Protein AF-A0A967L8C4-F1 (afdb_monomer)

Nearest PDB structures (foldseek):
  1rr7-assembly1_A  TM=6.410E-01  e=3.015E+00  Muvirus mu

Foldseek 3Di:
DPPDDPPAEPAADPDPVGGHQDPVNQQVVQLVVCVVVVHHSVCRTPVNCVVCVVVVVVVVD

Secondary structure (DSSP, 8-state):
-----TTS-SSB-SSTT-SB--HHHHHHHHHHHHHHTT--TTTS-HHHHHHHHHHHHHHT-

Sequence (61 aa):
KSELSDRDWLFPSRIRACPHLTTRQYQRLVKDWVALIGLDPTRYGSHSLRRTKATQIYKRT

Mean predicted aligned error: 5.43 Å

pLDDT: mean 90.04, std 7.56, range [48.41, 97.81]

Structure (mmCIF, N/CA/C/O backbone):
data_AF-A0A967L8C4-F1
#
_entry.id   AF-A0A967L8C4-F1
#
loop_
_atom_site.group_PDB
_atom_site.id
_atom_site.type_symbol
_atom_site.label_atom_id
_atom_site.label_alt_id
_atom_site.label_comp_id
_atom_site.label_asym_id
_atom_site.label_entity_id
_atom_site.label_seq_id
_atom_site.pdbx_PDB_ins_code
_atom_site.Cartn_x
_atom_site.Cartn_y
_atom_site.Cartn_z
_atom_site.occupancy
_atom_site.B_iso_or_equiv
_atom_site.auth_seq_id
_atom_site.auth_comp_id
_atom_site.auth_asym_id
_atom_site.auth_atom_id
_atom_site.pdbx_PDB_model_num
ATOM 1 N N . LYS A 1 1 ? 18.315 -15.663 3.476 1.00 48.41 1 LYS A N 1
ATOM 2 C CA . LYS A 1 1 ? 18.428 -14.185 3.557 1.00 48.41 1 LYS A CA 1
ATOM 3 C C . LYS A 1 1 ? 18.893 -13.738 2.179 1.00 48.41 1 LYS A C 1
ATOM 5 O O . LYS A 1 1 ? 19.871 -14.308 1.725 1.00 48.41 1 LYS A O 1
ATOM 10 N N . SER A 1 2 ? 18.172 -12.875 1.466 1.00 63.94 2 SER A N 1
ATOM 11 C CA . SER A 1 2 ? 18.672 -12.363 0.183 1.00 63.94 2 SER A CA 1
ATOM 12 C C . SER A 1 2 ? 19.848 -11.432 0.468 1.00 63.94 2 SER A C 1
ATOM 14 O O . SER A 1 2 ? 19.675 -10.453 1.195 1.00 63.94 2 SER A O 1
ATOM 16 N N . GLU A 1 3 ? 21.032 -11.765 -0.038 1.00 80.00 3 GLU A N 1
ATOM 17 C CA . GLU A 1 3 ? 22.196 -10.878 -0.034 1.00 80.00 3 GLU A CA 1
ATOM 18 C C . GLU A 1 3 ? 21.923 -9.744 -1.027 1.00 80.00 3 GLU A C 1
ATOM 20 O O . GLU A 1 3 ? 22.148 -9.881 -2.223 1.00 80.00 3 GLU A O 1
ATOM 25 N N . LEU A 1 4 ? 21.312 -8.666 -0.534 1.00 82.94 4 LEU A N 1
ATOM 26 C CA . LEU A 1 4 ? 21.113 -7.433 -1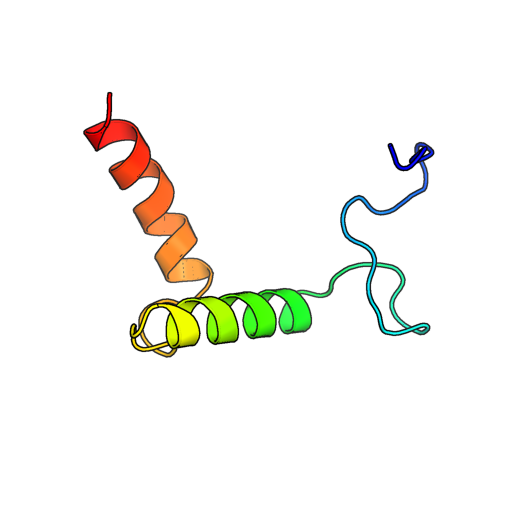.291 1.00 82.94 4 LEU A CA 1
ATOM 27 C C . LEU A 1 4 ? 22.424 -6.647 -1.251 1.00 82.94 4 LEU A C 1
ATOM 29 O O . LEU A 1 4 ? 22.912 -6.326 -0.167 1.00 82.94 4 LEU A O 1
ATOM 33 N N . SER A 1 5 ? 22.985 -6.351 -2.417 1.00 87.62 5 SER A N 1
ATOM 34 C CA . SER A 1 5 ? 24.078 -5.395 -2.566 1.00 87.62 5 SER A CA 1
ATOM 35 C C . SER A 1 5 ? 23.549 -3.959 -2.516 1.00 87.62 5 SER A C 1
ATOM 37 O O . SER A 1 5 ? 22.362 -3.715 -2.737 1.00 87.62 5 SER A O 1
ATOM 39 N N . ASP A 1 6 ? 24.430 -2.981 -2.297 1.00 85.19 6 ASP A N 1
ATOM 40 C CA . ASP A 1 6 ? 24.060 -1.554 -2.230 1.00 85.19 6 ASP A CA 1
ATOM 41 C C . ASP A 1 6 ? 23.365 -1.025 -3.496 1.00 85.19 6 ASP A C 1
ATOM 43 O O . ASP A 1 6 ? 22.720 0.024 -3.472 1.00 85.19 6 ASP A O 1
ATOM 47 N N . ARG A 1 7 ? 23.508 -1.729 -4.623 1.00 86.88 7 ARG A N 1
ATOM 48 C CA . ARG A 1 7 ? 22.912 -1.351 -5.911 1.00 86.88 7 ARG A CA 1
ATOM 49 C C . ARG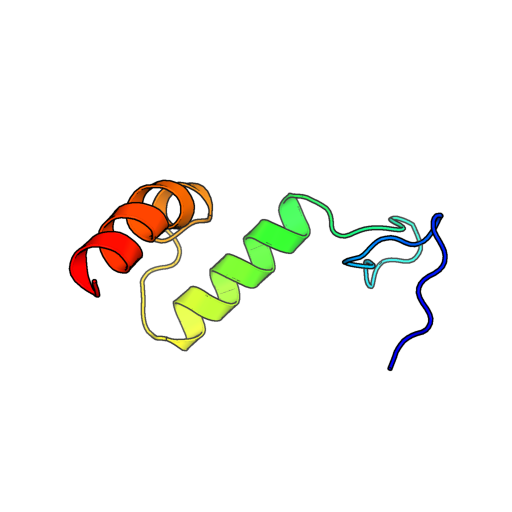 A 1 7 ? 21.565 -2.018 -6.167 1.00 86.88 7 ARG A C 1
ATOM 51 O O . ARG A 1 7 ? 20.918 -1.694 -7.164 1.00 86.88 7 ARG A O 1
ATOM 58 N N . ASP A 1 8 ? 21.143 -2.929 -5.296 1.00 89.50 8 ASP A N 1
ATOM 59 C CA . ASP A 1 8 ? 19.907 -3.669 -5.477 1.00 89.50 8 ASP A CA 1
ATOM 60 C C . ASP A 1 8 ? 18.697 -2.899 -4.956 1.00 89.50 8 ASP A C 1
ATOM 62 O O . ASP A 1 8 ? 18.713 -2.218 -3.929 1.00 89.50 8 ASP A O 1
ATOM 66 N N . TRP A 1 9 ? 17.586 -3.050 -5.666 1.00 90.25 9 TRP A N 1
ATOM 67 C CA . TRP A 1 9 ? 16.313 -2.511 -5.221 1.00 90.25 9 TRP A CA 1
ATOM 68 C C . TRP A 1 9 ? 15.741 -3.378 -4.104 1.00 90.25 9 TRP A C 1
ATOM 70 O O . TRP A 1 9 ? 15.516 -4.572 -4.292 1.00 90.25 9 TRP A O 1
ATOM 80 N N . LEU A 1 10 ? 15.393 -2.754 -2.975 1.00 91.00 10 LEU A N 1
ATOM 81 C CA . LEU A 1 10 ? 14.747 -3.438 -1.846 1.00 91.00 10 LEU A CA 1
ATOM 82 C C . LEU A 1 10 ? 13.447 -4.158 -2.253 1.00 91.00 10 LEU A C 1
ATOM 84 O O . LEU A 1 10 ? 13.105 -5.202 -1.703 1.00 91.00 10 LEU A O 1
ATOM 88 N N . PHE A 1 11 ? 12.732 -3.596 -3.233 1.00 91.88 11 PHE A N 1
ATOM 89 C CA . PHE A 1 11 ? 11.516 -4.167 -3.805 1.00 91.88 11 PHE A CA 1
ATOM 90 C C . PHE A 1 11 ? 11.678 -4.325 -5.323 1.00 91.88 11 PHE A C 1
ATOM 92 O O . PHE A 1 11 ? 11.379 -3.384 -6.073 1.00 91.88 11 PHE A O 1
ATOM 99 N N . PRO A 1 12 ? 12.150 -5.490 -5.796 1.00 91.31 12 PRO A N 1
ATOM 100 C CA . PRO A 1 12 ? 12.304 -5.739 -7.221 1.00 91.31 12 PRO A CA 1
ATOM 101 C C . PRO A 1 12 ? 10.940 -5.875 -7.903 1.00 91.31 12 PRO A C 1
ATOM 103 O O . PRO A 1 12 ? 9.952 -6.325 -7.314 1.00 91.31 12 PRO A O 1
ATOM 106 N N . SER A 1 13 ? 10.879 -5.496 -9.177 1.00 90.69 13 SER A N 1
ATOM 107 C CA . SER A 1 13 ? 9.704 -5.775 -10.003 1.00 90.69 13 SER A CA 1
ATOM 108 C C . SER A 1 13 ? 9.723 -7.203 -10.540 1.00 90.69 13 SER A C 1
ATOM 110 O O . SER A 1 13 ? 10.776 -7.803 -10.725 1.00 90.69 13 SER A O 1
ATOM 112 N N . ARG A 1 14 ? 8.550 -7.714 -10.927 1.00 85.88 14 ARG A N 1
ATOM 113 C CA . ARG A 1 14 ? 8.442 -8.935 -11.752 1.00 85.88 14 ARG A CA 1
ATOM 114 C C . ARG A 1 14 ? 8.589 -8.655 -13.253 1.00 85.88 14 ARG A C 1
ATOM 116 O O . ARG A 1 14 ? 8.733 -9.585 -14.040 1.00 85.88 14 ARG A O 1
ATOM 123 N N . ILE A 1 15 ? 8.493 -7.388 -13.661 1.00 88.62 15 ILE A N 1
ATOM 124 C CA . ILE A 1 15 ? 8.585 -6.973 -15.064 1.00 88.62 15 ILE A CA 1
ATOM 125 C C . ILE A 1 15 ? 10.053 -6.731 -15.392 1.00 88.62 15 ILE A C 1
ATOM 127 O O . ILE A 1 15 ? 10.650 -5.820 -14.838 1.00 88.62 15 ILE A O 1
ATOM 131 N N . ARG A 1 16 ? 10.623 -7.486 -16.338 1.00 83.81 16 ARG A N 1
ATOM 132 C CA . ARG A 1 16 ? 12.048 -7.364 -16.707 1.00 83.81 16 ARG A CA 1
ATOM 133 C C . ARG A 1 16 ? 12.451 -5.957 -17.170 1.00 83.81 16 ARG A C 1
ATOM 135 O O . ARG A 1 16 ? 13.573 -5.542 -16.929 1.00 83.81 16 ARG A O 1
ATOM 142 N N . ALA A 1 17 ? 11.530 -5.223 -17.798 1.00 87.69 17 ALA A N 1
ATOM 143 C CA . ALA A 1 17 ? 11.751 -3.849 -18.254 1.00 87.69 17 ALA A CA 1
ATOM 144 C C . ALA A 1 17 ? 11.734 -2.794 -17.126 1.00 87.69 17 ALA A C 1
ATOM 146 O O . ALA A 1 17 ? 12.102 -1.647 -17.361 1.00 87.69 17 ALA A O 1
ATOM 147 N N . CYS A 1 18 ? 11.296 -3.146 -15.913 1.00 88.44 18 CYS A N 1
ATOM 148 C CA . CYS A 1 18 ? 11.284 -2.245 -14.763 1.00 88.44 18 CYS A CA 1
ATOM 149 C C . CYS A 1 18 ? 12.070 -2.903 -13.625 1.00 88.44 18 CYS A C 1
ATOM 151 O O . CYS A 1 18 ? 11.569 -3.849 -13.038 1.00 88.44 18 CYS A O 1
ATOM 153 N N . PRO A 1 19 ? 13.271 -2.438 -13.261 1.00 89.31 19 PRO A N 1
ATOM 154 C CA . PRO A 1 19 ? 14.086 -3.137 -12.265 1.00 89.31 19 PRO A CA 1
ATOM 155 C C . PRO A 1 19 ? 13.501 -3.064 -10.840 1.00 89.31 19 PRO A C 1
ATOM 157 O O . PRO A 1 19 ? 13.761 -3.940 -10.018 1.00 89.31 19 PRO A O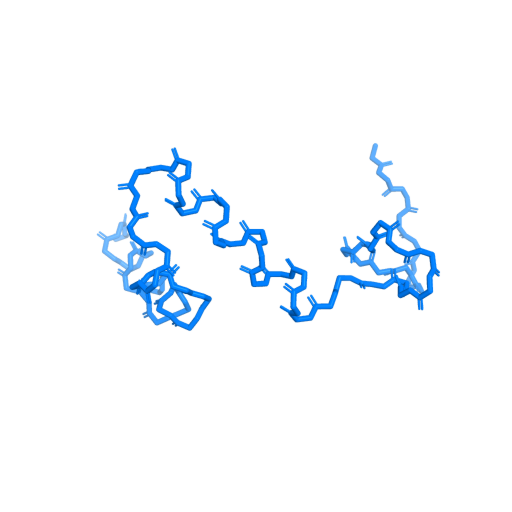 1
ATOM 160 N N . HIS A 1 20 ? 12.650 -2.075 -10.554 1.00 92.44 20 HIS A N 1
ATOM 161 C CA . HIS A 1 20 ? 12.035 -1.862 -9.244 1.00 92.44 20 HIS A CA 1
ATOM 162 C C . HIS A 1 20 ? 10.509 -1.797 -9.305 1.00 92.44 20 HIS A C 1
ATOM 164 O O . HIS A 1 20 ? 9.900 -1.577 -10.359 1.00 92.44 20 HIS A O 1
ATOM 170 N N . LEU A 1 21 ? 9.878 -1.955 -8.141 1.00 94.19 21 LEU A N 1
ATOM 171 C CA . LEU A 1 21 ? 8.446 -1.752 -7.982 1.00 94.19 21 LEU A CA 1
ATOM 172 C C . LEU A 1 21 ? 8.064 -0.329 -8.417 1.00 94.19 21 LEU A C 1
ATOM 174 O O . LEU A 1 21 ? 8.553 0.667 -7.884 1.00 94.19 21 LEU A O 1
ATOM 178 N N . THR A 1 22 ? 7.180 -0.235 -9.404 1.00 92.88 22 THR A N 1
ATOM 179 C CA . THR A 1 22 ? 6.643 1.048 -9.870 1.00 92.88 22 THR A CA 1
ATOM 180 C C . THR A 1 22 ? 5.452 1.482 -9.019 1.00 92.88 22 THR A C 1
ATOM 182 O O . THR A 1 22 ? 4.767 0.659 -8.405 1.00 92.88 22 THR A O 1
ATOM 185 N N . THR A 1 23 ? 5.114 2.771 -9.058 1.00 92.38 23 THR A N 1
ATOM 186 C CA . THR A 1 23 ? 3.948 3.320 -8.346 1.00 92.38 23 THR A CA 1
ATOM 187 C C . THR A 1 23 ? 2.647 2.603 -8.707 1.00 92.38 23 THR A C 1
ATOM 189 O O . THR A 1 23 ? 1.840 2.308 -7.828 1.00 92.38 23 THR A O 1
ATOM 192 N N . ARG A 1 24 ? 2.445 2.261 -9.987 1.00 92.50 24 ARG A N 1
ATOM 193 C CA . ARG A 1 24 ? 1.240 1.541 -10.435 1.00 92.50 24 ARG A CA 1
ATOM 194 C C . ARG A 1 24 ? 1.196 0.109 -9.915 1.00 92.50 24 ARG A C 1
ATOM 196 O O . ARG A 1 24 ? 0.124 -0.378 -9.571 1.00 92.50 24 ARG A O 1
ATOM 203 N N . GLN A 1 25 ? 2.341 -0.569 -9.858 1.00 93.81 25 GLN A N 1
ATOM 204 C CA . GLN A 1 25 ? 2.416 -1.915 -9.292 1.00 93.81 25 GLN A CA 1
ATOM 205 C C . GLN A 1 25 ? 2.134 -1.891 -7.793 1.00 93.81 25 GLN A C 1
ATOM 207 O O . GLN A 1 25 ? 1.323 -2.680 -7.321 1.00 93.81 25 GLN A O 1
ATOM 212 N N . TYR A 1 26 ? 2.717 -0.935 -7.070 1.00 93.62 26 TYR A N 1
ATOM 213 C CA . TYR A 1 26 ? 2.415 -0.722 -5.659 1.00 93.62 26 TYR A CA 1
ATOM 214 C C . TYR A 1 26 ? 0.918 -0.452 -5.425 1.00 93.62 26 TYR A C 1
ATOM 216 O O . TYR A 1 26 ? 0.307 -1.071 -4.558 1.00 93.62 26 TYR A O 1
ATOM 224 N N . GLN A 1 27 ? 0.294 0.405 -6.241 1.00 94.44 27 GLN A N 1
ATOM 225 C CA . GLN A 1 27 ? -1.147 0.676 -6.162 1.00 94.44 27 GLN A CA 1
ATOM 226 C C . GLN A 1 27 ? -2.003 -0.576 -6.387 1.00 94.44 27 GLN A C 1
ATOM 228 O O . GLN A 1 27 ? -2.988 -0.760 -5.677 1.00 94.44 27 GLN A O 1
ATOM 233 N N . ARG A 1 28 ? -1.640 -1.437 -7.348 1.00 94.69 28 ARG A N 1
ATOM 234 C CA . ARG A 1 28 ? -2.352 -2.700 -7.604 1.00 94.69 28 ARG A CA 1
ATOM 235 C C . ARG A 1 28 ? -2.240 -3.660 -6.423 1.00 94.69 28 ARG A C 1
ATOM 237 O O . ARG A 1 28 ? -3.262 -4.141 -5.964 1.00 94.69 28 ARG A O 1
ATOM 244 N N . LEU A 1 29 ? -1.039 -3.837 -5.870 1.00 94.75 29 LEU A N 1
ATOM 245 C CA . LEU A 1 29 ? -0.833 -4.683 -4.688 1.00 94.75 29 LEU A CA 1
ATOM 246 C C . LEU A 1 29 ? -1.691 -4.229 -3.504 1.00 94.75 29 LEU A C 1
ATOM 248 O O . LEU A 1 29 ? -2.376 -5.038 -2.889 1.00 94.75 29 LEU A O 1
ATOM 252 N N . VAL A 1 30 ? -1.700 -2.923 -3.219 1.00 95.12 30 VAL A N 1
ATOM 253 C CA . VAL A 1 30 ? -2.541 -2.362 -2.153 1.00 95.12 30 VAL A CA 1
ATOM 254 C C . VAL A 1 30 ? -4.020 -2.612 -2.438 1.00 95.12 30 VAL A C 1
ATOM 256 O O . VAL A 1 30 ? -4.744 -3.021 -1.536 1.00 95.12 30 VAL A O 1
ATOM 259 N N . LYS A 1 31 ? -4.465 -2.401 -3.682 1.00 96.38 31 LYS A N 1
ATOM 260 C CA . LYS A 1 31 ? -5.850 -2.654 -4.094 1.00 96.38 31 LYS A CA 1
ATOM 261 C C . LYS A 1 31 ? -6.256 -4.107 -3.822 1.00 96.38 31 LYS A C 1
ATOM 263 O O . LYS A 1 31 ? -7.321 -4.337 -3.254 1.00 96.38 31 LYS A O 1
ATOM 268 N N . ASP A 1 32 ? -5.400 -5.055 -4.193 1.00 96.88 32 ASP A N 1
ATOM 269 C CA . ASP A 1 32 ? -5.661 -6.487 -4.048 1.00 96.88 32 ASP A CA 1
ATOM 270 C C . ASP A 1 32 ? -5.690 -6.902 -2.571 1.00 96.88 32 ASP A C 1
ATOM 272 O O . ASP A 1 32 ? -6.598 -7.613 -2.149 1.00 96.88 32 ASP A O 1
ATOM 276 N N . TRP A 1 33 ? -4.759 -6.407 -1.750 1.00 96.94 33 TRP A N 1
ATOM 277 C CA . TRP A 1 33 ? -4.757 -6.680 -0.308 1.00 96.94 33 TRP A CA 1
ATOM 278 C C . TRP A 1 33 ? -5.982 -6.118 0.403 1.00 96.94 33 TRP A C 1
ATOM 280 O O . TRP A 1 33 ? -6.5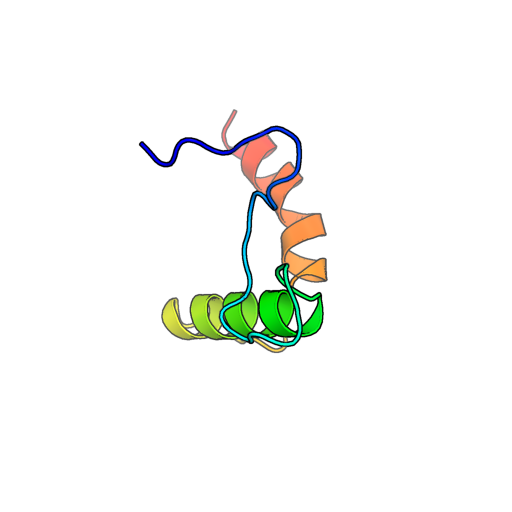46 -6.776 1.271 1.00 96.94 33 TRP A O 1
ATOM 290 N N . VAL A 1 34 ? -6.405 -4.913 0.028 1.00 96.12 34 VAL A N 1
ATOM 291 C CA . VAL A 1 34 ? -7.600 -4.269 0.581 1.00 96.12 34 VAL A CA 1
ATOM 292 C C . VAL A 1 34 ? -8.858 -5.058 0.223 1.00 96.12 34 VAL A C 1
ATOM 294 O O . VAL A 1 34 ? -9.688 -5.301 1.097 1.00 96.12 34 VAL A O 1
ATOM 297 N N . ALA A 1 35 ? -8.967 -5.519 -1.026 1.00 96.88 35 ALA A N 1
ATOM 298 C CA . ALA A 1 35 ? -10.058 -6.394 -1.444 1.00 96.88 35 ALA A CA 1
ATOM 299 C C . ALA A 1 35 ? -10.044 -7.727 -0.676 1.00 96.88 35 ALA A C 1
ATOM 301 O O . ALA A 1 35 ? -11.093 -8.206 -0.254 1.00 96.88 35 ALA A O 1
ATOM 302 N N . LEU A 1 36 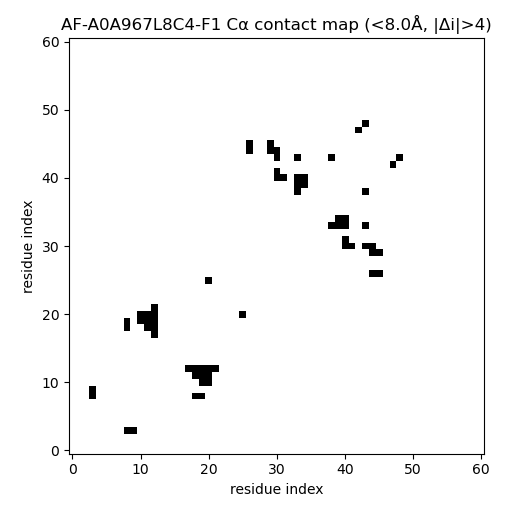? -8.857 -8.299 -0.448 1.00 97.81 36 LEU A N 1
ATOM 303 C CA . LEU A 1 36 ? -8.680 -9.575 0.248 1.00 97.81 36 LEU A CA 1
ATOM 304 C C . LEU A 1 36 ? -9.151 -9.530 1.708 1.00 97.81 36 LEU A C 1
ATOM 306 O O . LEU A 1 36 ? -9.655 -10.527 2.213 1.00 97.81 36 LEU A O 1
ATOM 310 N N . ILE A 1 37 ? -9.041 -8.377 2.373 1.00 96.00 37 ILE A N 1
ATOM 311 C CA . ILE A 1 37 ? -9.574 -8.174 3.730 1.00 96.00 37 ILE A CA 1
ATOM 312 C C . ILE A 1 37 ? -11.039 -7.698 3.746 1.00 96.00 37 ILE A C 1
ATOM 314 O O . ILE A 1 37 ? -11.541 -7.308 4.798 1.00 96.00 37 ILE A O 1
ATOM 318 N N . GLY A 1 38 ? -11.726 -7.705 2.597 1.00 96.44 38 GLY A N 1
ATOM 319 C CA . GLY A 1 38 ? -13.145 -7.354 2.479 1.00 96.44 38 GLY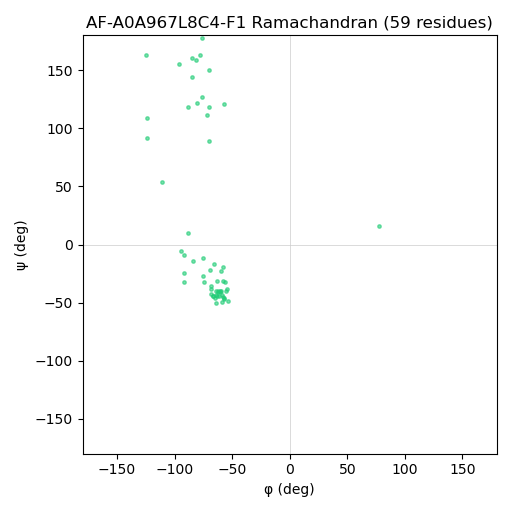 A CA 1
ATOM 320 C C . GLY A 1 38 ? -13.449 -5.853 2.516 1.00 96.44 38 GLY A C 1
ATOM 321 O O . GLY A 1 38 ? -14.597 -5.468 2.734 1.00 96.44 38 GLY A O 1
ATOM 322 N N . LEU A 1 39 ? -12.448 -4.991 2.322 1.00 95.19 39 LEU A N 1
ATOM 323 C CA . LEU A 1 39 ? -12.632 -3.540 2.282 1.00 95.19 39 LEU A CA 1
ATOM 324 C C . LEU A 1 39 ? -12.762 -3.027 0.843 1.00 95.19 39 LEU A C 1
ATOM 326 O O . LEU A 1 39 ? -12.236 -3.617 -0.096 1.00 95.19 39 LEU A O 1
ATOM 330 N N . ASP A 1 40 ? -13.424 -1.879 0.677 1.00 95.38 40 ASP A N 1
ATOM 331 C CA . ASP A 1 40 ? -13.593 -1.216 -0.621 1.00 95.38 40 ASP A CA 1
ATOM 332 C C . ASP A 1 40 ? -12.265 -0.596 -1.117 1.00 95.38 40 ASP A C 1
ATOM 334 O O . ASP A 1 40 ? -11.809 0.421 -0.572 1.00 95.38 40 ASP A O 1
ATOM 338 N N . PRO A 1 41 ? -11.647 -1.125 -2.190 1.00 93.94 41 PRO A N 1
ATOM 339 C CA . PRO A 1 41 ? -10.364 -0.627 -2.677 1.00 93.94 41 PRO A CA 1
ATOM 340 C C . PRO A 1 41 ? -10.403 0.798 -3.233 1.00 93.94 41 PRO A C 1
ATOM 342 O O . PRO A 1 41 ? -9.353 1.428 -3.364 1.00 93.94 41 PRO A O 1
ATOM 345 N N . THR A 1 42 ? -11.588 1.330 -3.547 1.00 93.06 42 THR A N 1
ATOM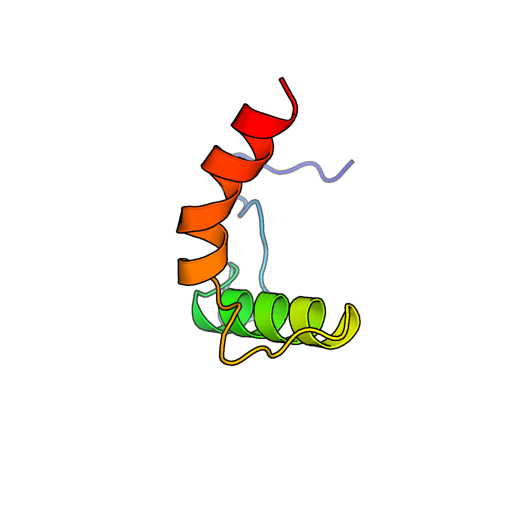 346 C CA . THR A 1 42 ? -11.746 2.726 -3.981 1.00 93.06 42 THR A CA 1
ATOM 347 C C . THR A 1 42 ? -11.617 3.709 -2.815 1.00 93.06 42 THR A C 1
ATOM 349 O O . THR A 1 42 ? -11.155 4.834 -3.002 1.00 93.06 42 THR A O 1
ATOM 352 N N . ARG A 1 43 ? -11.943 3.267 -1.593 1.00 92.50 43 ARG A N 1
ATOM 353 C CA . ARG A 1 43 ? -11.871 4.068 -0.359 1.00 92.50 43 ARG A CA 1
ATOM 354 C C . ARG A 1 43 ? -10.531 3.926 0.361 1.00 92.50 43 ARG A C 1
ATOM 356 O O . ARG A 1 43 ? -10.046 4.878 0.977 1.00 92.50 43 ARG A O 1
ATOM 363 N N . TYR A 1 44 ? -9.907 2.754 0.270 1.00 92.38 44 TYR A N 1
ATOM 364 C CA . TYR A 1 44 ? -8.689 2.416 1.014 1.00 92.38 44 TYR A CA 1
ATOM 365 C C . TYR A 1 44 ? -7.459 2.285 0.105 1.00 92.38 44 TYR A C 1
ATOM 367 O O . TYR A 1 44 ? -6.738 1.297 0.131 1.00 92.38 44 TYR A O 1
ATOM 375 N N . GLY A 1 45 ? -7.184 3.313 -0.700 1.00 92.75 45 GLY A N 1
ATOM 376 C CA . GLY A 1 45 ? -5.961 3.383 -1.506 1.00 92.75 45 GLY A CA 1
ATOM 377 C C . GLY A 1 45 ? -4.702 3.748 -0.703 1.00 92.75 45 GLY A C 1
ATOM 378 O O . GLY A 1 45 ? -4.754 4.079 0.484 1.00 92.75 45 GLY A O 1
ATOM 379 N N . SER A 1 46 ? -3.552 3.786 -1.384 1.00 93.19 46 SER A N 1
ATOM 380 C CA . SER A 1 46 ? -2.249 4.114 -0.780 1.00 93.19 46 SER A CA 1
ATOM 381 C C . SER A 1 46 ? -2.231 5.45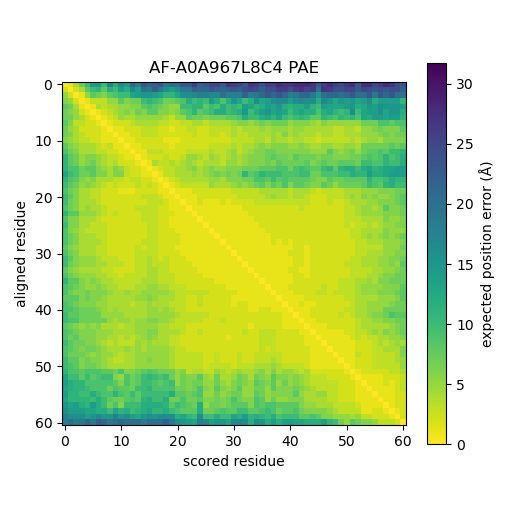1 -0.026 1.00 93.19 46 SER A C 1
ATOM 383 O O . SER A 1 46 ? -1.639 5.544 1.048 1.00 93.19 46 SER A O 1
ATOM 385 N N . HIS A 1 47 ? -2.912 6.481 -0.542 1.00 92.94 47 HIS A N 1
ATOM 386 C CA . HIS A 1 47 ? -3.014 7.776 0.136 1.00 92.94 47 HIS A CA 1
ATOM 387 C C . HIS A 1 47 ? -3.826 7.693 1.438 1.00 92.94 47 HIS A C 1
ATOM 389 O O . HIS A 1 47 ? -3.395 8.223 2.462 1.00 92.94 47 HIS A O 1
ATOM 395 N N . SER A 1 48 ? -4.966 6.995 1.416 1.00 93.38 48 SER A N 1
ATOM 396 C CA . SER A 1 48 ? -5.814 6.784 2.596 1.00 93.38 48 SER A CA 1
ATOM 397 C C . SER A 1 48 ? -5.030 6.074 3.703 1.00 93.38 48 SER A C 1
ATOM 399 O O . SER A 1 48 ? -4.926 6.585 4.819 1.00 93.38 48 SER A O 1
ATOM 401 N N . LEU A 1 49 ? -4.355 4.973 3.353 1.00 91.69 49 LEU A N 1
ATOM 402 C CA . LEU A 1 49 ? -3.504 4.213 4.272 1.00 91.69 49 LEU A CA 1
ATOM 403 C C . LEU A 1 49 ? -2.345 5.048 4.830 1.00 91.69 49 LEU A C 1
ATOM 405 O O . LEU A 1 49 ? -2.046 4.969 6.022 1.00 91.69 49 LEU A O 1
ATOM 409 N N . ARG A 1 50 ? -1.711 5.893 4.005 1.00 91.88 50 ARG A N 1
ATOM 410 C CA . ARG A 1 50 ? -0.641 6.792 4.467 1.00 91.88 50 ARG A CA 1
ATOM 411 C C . ARG A 1 50 ? -1.130 7.750 5.554 1.00 91.88 50 ARG A C 1
ATOM 413 O O . ARG A 1 50 ? -0.392 7.983 6.507 1.00 91.88 50 ARG A O 1
ATOM 420 N N . ARG A 1 51 ? -2.348 8.293 5.432 1.00 93.50 51 ARG A N 1
ATOM 421 C CA . ARG A 1 51 ? -2.896 9.241 6.419 1.00 93.50 51 ARG A CA 1
ATOM 422 C C . ARG A 1 51 ? -3.324 8.571 7.723 1.00 93.50 51 ARG A C 1
ATOM 424 O O . ARG A 1 51 ? -3.216 9.190 8.772 1.00 93.50 51 ARG A O 1
ATOM 431 N N . THR A 1 52 ? -3.793 7.326 7.674 1.00 92.19 52 THR A N 1
ATOM 432 C CA . THR A 1 52 ? -4.348 6.641 8.854 1.00 92.19 52 THR A CA 1
ATOM 433 C C . THR A 1 52 ? -3.322 5.821 9.629 1.00 92.19 52 THR A C 1
ATOM 435 O O . THR A 1 52 ? -3.496 5.629 10.833 1.00 92.19 52 THR A O 1
ATOM 438 N N . LYS A 1 53 ? -2.233 5.371 8.985 1.00 86.00 53 LYS A N 1
ATOM 439 C CA . LYS A 1 53 ? -1.207 4.523 9.616 1.00 86.00 53 LYS A CA 1
ATOM 440 C C . LYS A 1 53 ? -0.647 5.132 10.904 1.00 86.00 53 LYS A C 1
ATOM 442 O O . LYS A 1 53 ? -0.595 4.441 11.914 1.00 86.00 53 LYS A O 1
ATOM 447 N N . ALA A 1 54 ? -0.262 6.409 10.886 1.00 87.75 54 ALA A N 1
ATOM 448 C CA . ALA A 1 54 ? 0.315 7.074 12.057 1.00 87.75 54 ALA A CA 1
ATOM 449 C C . ALA A 1 54 ? -0.678 7.144 13.228 1.00 87.75 54 ALA A C 1
ATOM 451 O O . ALA A 1 54 ? -0.329 6.801 14.352 1.00 87.75 54 ALA A O 1
ATOM 452 N N . THR A 1 55 ? -1.937 7.499 12.955 1.00 89.69 55 THR A N 1
ATOM 453 C CA . THR A 1 55 ? -2.998 7.532 13.969 1.00 89.69 55 THR A CA 1
ATOM 454 C C . THR A 1 55 ? -3.259 6.153 14.573 1.00 89.69 55 THR A C 1
ATOM 456 O O . THR A 1 55 ? -3.448 6.052 15.780 1.00 89.69 55 THR A O 1
ATOM 459 N N . GLN A 1 56 ? -3.258 5.086 13.764 1.00 86.25 56 GLN A N 1
ATOM 460 C CA . GLN A 1 56 ? -3.446 3.719 14.267 1.00 86.25 56 GLN A CA 1
ATOM 461 C C . GLN A 1 56 ? -2.265 3.227 15.110 1.00 86.25 56 GLN A C 1
ATOM 463 O O . GLN A 1 56 ? -2.482 2.526 16.092 1.00 86.25 56 GLN A O 1
ATOM 468 N N . ILE A 1 57 ? -1.032 3.607 14.756 1.00 88.50 57 ILE A N 1
ATOM 469 C CA . ILE A 1 57 ? 0.152 3.315 15.578 1.00 88.50 57 ILE A CA 1
ATOM 470 C C . ILE A 1 57 ? 0.036 4.041 16.917 1.00 88.50 57 ILE A C 1
ATOM 472 O O . ILE A 1 57 ? 0.132 3.393 17.950 1.00 88.50 57 ILE A O 1
ATOM 476 N N . TYR A 1 58 ? -0.246 5.349 16.891 1.00 87.62 58 TYR A N 1
ATOM 477 C CA . TYR A 1 58 ? -0.351 6.161 18.101 1.00 87.62 58 TYR A CA 1
ATOM 478 C C . TYR A 1 58 ? -1.431 5.647 19.054 1.00 87.62 58 TYR A C 1
ATOM 480 O O . TYR A 1 58 ? -1.165 5.515 20.233 1.00 87.62 58 TYR A O 1
ATOM 488 N N . LYS A 1 59 ? -2.617 5.275 18.548 1.00 88.38 59 LYS A N 1
ATOM 489 C CA . LYS A 1 59 ? -3.704 4.707 19.369 1.00 88.38 59 LYS A CA 1
ATOM 490 C C . LYS A 1 59 ? -3.341 3.407 20.094 1.00 88.38 59 LYS A C 1
ATOM 492 O O . LYS A 1 59 ? -4.049 3.027 21.020 1.00 88.38 59 LYS A O 1
ATOM 497 N N . ARG A 1 60 ? -2.341 2.672 19.604 1.00 84.69 60 ARG A N 1
ATOM 498 C CA . ARG A 1 60 ? -1.946 1.360 20.133 1.00 84.69 60 ARG A CA 1
ATOM 499 C C . ARG A 1 60 ? -0.852 1.458 21.205 1.00 84.69 60 ARG A C 1
ATOM 501 O O . ARG A 1 60 ? -0.551 0.445 21.831 1.00 84.69 60 ARG A O 1
ATOM 508 N N . THR A 1 61 ? -0.276 2.643 21.379 1.00 82.06 61 THR A N 1
ATOM 509 C CA . THR A 1 61 ? 0.694 3.016 22.420 1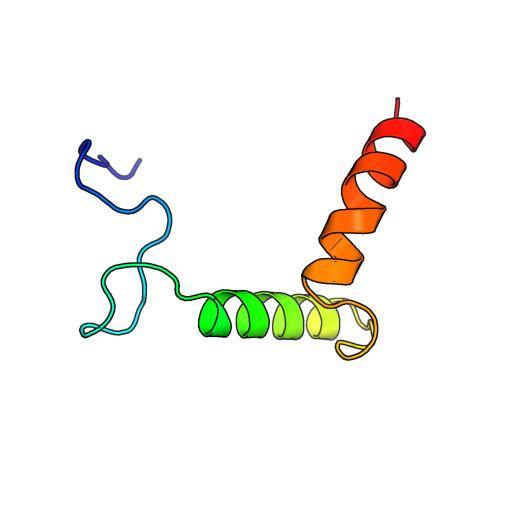.00 82.06 61 THR A CA 1
ATOM 510 C C . THR A 1 61 ? 0.020 3.884 23.461 1.00 82.06 61 THR A C 1
ATOM 512 O O . THR A 1 61 ? 0.290 3.645 24.653 1.00 82.06 61 THR A O 1
#

Radius of gyration: 14.93 Å; Cα contacts (8 Å, |Δi|>4): 33; chains: 1; bounding box: 38×23×41 Å

Solvent-accessible surface area (backbone atoms only — not comparable to full-atom values): 3837 Å² total; per-residue (Å²): 131,85,86,74,55,98,86,55,59,94,51,59,38,92,48,88,94,38,74,42,62,46,74,68,56,52,50,49,54,46,34,52,55,30,44,72,72,75,43,62,38,90,73,52,36,72,68,48,49,64,68,46,49,61,56,57,53,58,76,76,106